Protein AF-A0A8S3B1X3-F1 (afdb_monomer)

Mean predicted aligned error: 10.6 Å

Solvent-accessible surface area (backbone atoms only — not comparable to full-atom values): 8112 Å² total; per-residue (Å²): 131,86,81,80,70,55,68,69,58,47,53,56,46,62,75,49,68,84,48,67,100,60,66,86,46,72,69,47,42,53,54,53,49,50,50,38,74,72,63,48,93,69,82,83,90,76,81,88,86,62,78,49,73,48,76,47,72,48,67,38,70,70,53,64,72,76,45,54,70,70,57,50,52,53,47,53,50,41,52,53,52,28,68,71,33,50,83,67,74,40,76,64,27,53,53,40,54,71,68,49,52,68,68,54,62,76,40,42,51,72,53,76,48,79,44,66,75,63,79,84,50,92,95,46,59,103,86,105

Secondary structure (DSSP, 8-state):
---PPPHHHHHHHHHHTTS-SS--SHHHHHHHHHHHHHH-S---S-----EEEEEEEEE-HHHHHHS-HHHHHHHHHHHHHHHHHHTTT-HHHHHHHHHS-HHHHHHEEEEEEEEESS---TT--TT-

Structure (mmCIF, N/CA/C/O backbone):
data_AF-A0A8S3B1X3-F1
#
_entry.id   AF-A0A8S3B1X3-F1
#
loop_
_atom_site.group_PDB
_atom_site.id
_atom_site.type_symbol
_atom_site.label_atom_id
_atom_site.label_alt_id
_atom_site.label_comp_id
_atom_site.label_asym_id
_atom_site.label_entity_id
_atom_site.label_seq_id
_atom_site.pdbx_PDB_ins_code
_atom_site.Cartn_x
_atom_site.Cartn_y
_atom_site.Cartn_z
_atom_site.occupancy
_atom_site.B_iso_or_equiv
_atom_site.auth_seq_id
_atom_site.auth_comp_id
_atom_site.auth_asym_id
_atom_site.auth_atom_id
_atom_site.pdbx_PDB_model_num
ATOM 1 N N . MET A 1 1 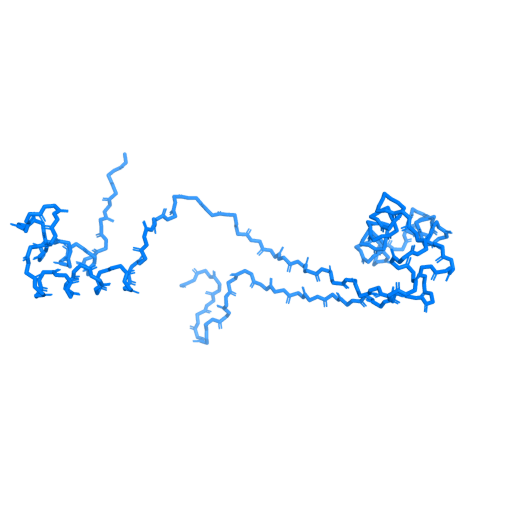? -14.220 22.704 21.321 1.00 49.78 1 MET A N 1
ATOM 2 C CA . MET A 1 1 ? -15.260 22.040 20.515 1.00 49.78 1 MET A CA 1
ATOM 3 C C . MET A 1 1 ? -15.537 20.754 21.258 1.00 49.78 1 MET A C 1
ATOM 5 O O . MET A 1 1 ? -14.624 19.942 21.354 1.00 49.78 1 MET A O 1
ATOM 9 N N . ASP A 1 2 ? -16.686 20.652 21.916 1.00 69.69 2 ASP A N 1
ATOM 10 C CA . ASP A 1 2 ? -16.996 19.473 22.724 1.00 69.69 2 ASP A CA 1
ATOM 11 C C . ASP A 1 2 ? -17.306 18.313 21.780 1.00 69.69 2 ASP A C 1
ATOM 13 O O . ASP A 1 2 ? -18.167 18.423 20.906 1.00 69.69 2 ASP A O 1
ATOM 17 N N . VAL A 1 3 ? -16.539 17.232 21.902 1.00 71.56 3 VAL A N 1
ATOM 18 C CA . VAL A 1 3 ? -16.745 16.023 21.104 1.00 71.56 3 VAL A CA 1
ATOM 19 C C . VAL A 1 3 ? -17.908 15.267 21.730 1.00 71.56 3 VAL A C 1
ATOM 21 O O . VAL A 1 3 ? -17.800 14.759 22.844 1.00 71.56 3 VAL A O 1
ATOM 24 N N . ILE A 1 4 ? -19.031 15.218 21.019 1.00 84.69 4 ILE A N 1
ATOM 25 C CA . ILE A 1 4 ? -20.186 14.413 21.415 1.00 84.69 4 ILE A CA 1
ATOM 26 C C . ILE A 1 4 ? -19.850 12.958 21.089 1.00 84.69 4 ILE A C 1
ATOM 28 O O . ILE A 1 4 ? -19.604 12.624 19.930 1.00 84.69 4 ILE A O 1
ATOM 32 N N . LEU A 1 5 ? -19.799 12.110 22.116 1.00 85.31 5 LEU A N 1
ATOM 33 C CA . LEU A 1 5 ? -19.553 10.681 21.947 1.00 85.31 5 LEU A CA 1
ATOM 34 C C . LEU A 1 5 ? -20.768 10.005 21.303 1.00 85.31 5 LEU A C 1
ATOM 36 O O . LEU A 1 5 ? -21.911 10.346 21.615 1.00 85.31 5 LEU A O 1
ATOM 40 N N . ASP A 1 6 ? -20.509 9.024 20.439 1.00 88.50 6 ASP A N 1
ATOM 41 C CA . ASP A 1 6 ? -21.555 8.139 19.928 1.00 88.50 6 ASP A CA 1
ATOM 42 C C . ASP A 1 6 ? -22.287 7.457 21.106 1.00 88.50 6 ASP A C 1
ATOM 44 O O . ASP A 1 6 ? -21.615 7.006 22.039 1.00 88.50 6 ASP A O 1
ATOM 48 N N . PRO A 1 7 ? -23.634 7.377 21.108 1.00 88.44 7 PRO A N 1
ATOM 49 C CA . PRO A 1 7 ? -24.387 6.820 22.231 1.00 88.44 7 PRO A CA 1
ATOM 50 C C . PRO A 1 7 ? -23.971 5.393 22.597 1.00 88.44 7 PRO A C 1
ATOM 52 O O . PRO A 1 7 ? -23.818 5.093 23.779 1.00 88.44 7 PRO A O 1
ATOM 55 N N . MET A 1 8 ? -23.716 4.540 21.602 1.00 86.00 8 MET A N 1
ATOM 56 C CA . MET A 1 8 ? -23.321 3.149 21.823 1.00 86.00 8 MET A CA 1
ATOM 57 C C . MET A 1 8 ? -21.893 3.062 22.367 1.00 86.00 8 MET A C 1
ATOM 59 O O . MET A 1 8 ? -21.627 2.287 23.288 1.00 86.00 8 MET A O 1
ATOM 63 N N . PHE A 1 9 ? -20.975 3.885 21.849 1.00 88.56 9 PHE A N 1
ATOM 64 C CA . PHE A 1 9 ? -19.627 4.003 22.411 1.00 88.56 9 PHE A CA 1
ATOM 65 C C . PHE A 1 9 ? -19.659 4.509 23.857 1.00 88.56 9 PHE A C 1
ATOM 67 O O . PHE A 1 9 ? -18.970 3.967 24.718 1.00 88.56 9 PHE A O 1
ATOM 74 N N . ASN A 1 10 ? -20.484 5.517 24.143 1.00 88.19 10 ASN A N 1
ATOM 75 C CA . ASN A 1 10 ? -20.621 6.088 25.475 1.00 88.19 10 ASN A CA 1
ATOM 76 C C . ASN A 1 10 ? -21.195 5.067 26.469 1.00 88.19 10 ASN A C 1
ATOM 78 O O . ASN A 1 10 ? -20.633 4.891 27.544 1.00 88.19 10 ASN A O 1
ATOM 82 N N . GLU A 1 11 ? -22.256 4.342 26.109 1.00 86.19 11 GLU A N 1
ATOM 83 C CA . GLU A 1 11 ? -22.815 3.267 26.941 1.00 86.19 11 GLU A CA 1
ATOM 84 C C . GLU A 1 11 ? -21.793 2.151 27.201 1.00 86.19 11 GLU A C 1
ATOM 86 O O . GLU A 1 11 ? -21.614 1.728 28.346 1.00 86.19 11 GLU A O 1
ATOM 91 N N . SER A 1 12 ? -21.062 1.732 26.163 1.00 84.31 12 SER A N 1
ATOM 92 C CA . SER A 1 12 ? -20.015 0.707 26.273 1.00 84.31 12 SER A CA 1
ATOM 93 C C . SER A 1 12 ? -18.867 1.164 27.174 1.00 84.31 12 SER A C 1
ATOM 95 O O . SER A 1 12 ? -18.379 0.395 28.000 1.00 84.31 12 SER A O 1
ATOM 97 N N . MET A 1 13 ? -18.461 2.431 27.064 1.00 83.25 13 MET A N 1
ATOM 98 C CA . MET A 1 13 ? -17.440 3.025 27.923 1.00 83.25 13 MET A CA 1
ATOM 99 C C . MET A 1 13 ? -17.926 3.116 29.372 1.00 83.25 13 MET A C 1
ATOM 101 O O . MET A 1 13 ? -17.195 2.744 30.284 1.00 83.25 13 MET A O 1
ATOM 105 N N . MET A 1 14 ? -19.168 3.547 29.610 1.00 83.44 14 MET A N 1
ATOM 106 C CA . MET A 1 14 ? -19.742 3.642 30.958 1.00 83.44 14 MET A CA 1
ATOM 107 C C . MET A 1 14 ? -19.863 2.275 31.647 1.00 83.44 14 MET A C 1
ATOM 109 O O . MET A 1 14 ? -19.764 2.201 32.872 1.00 83.44 14 MET A O 1
ATOM 113 N N . ALA A 1 15 ? -20.008 1.188 30.882 1.00 78.19 15 ALA A N 1
ATOM 114 C CA . ALA A 1 15 ? -19.982 -0.173 31.414 1.00 78.19 15 ALA A CA 1
ATOM 115 C C . ALA A 1 15 ? -18.599 -0.590 31.953 1.00 78.19 15 ALA A C 1
ATOM 117 O O . ALA A 1 15 ? -18.531 -1.439 32.839 1.00 78.19 15 ALA A O 1
ATOM 118 N N . ILE A 1 16 ? -17.510 0.015 31.463 1.00 78.62 16 ILE A N 1
ATOM 119 C CA . ILE A 1 16 ? -16.135 -0.309 31.877 1.00 78.62 16 ILE A CA 1
ATOM 120 C C . ILE A 1 16 ? -15.438 0.810 32.665 1.00 78.62 16 ILE A C 1
ATOM 122 O O . ILE A 1 16 ? -14.404 0.566 33.274 1.00 78.62 16 ILE A O 1
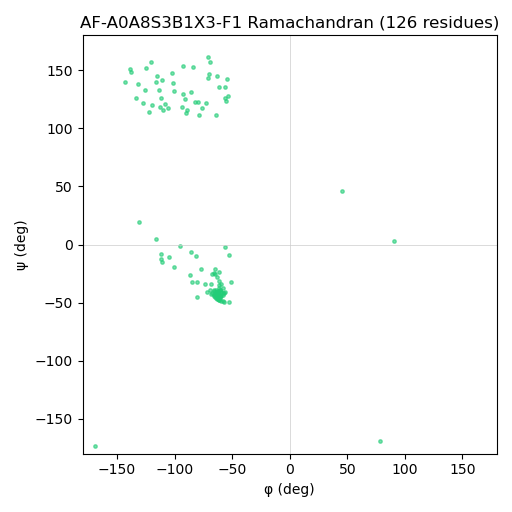ATOM 126 N N . ILE A 1 17 ? -15.981 2.032 32.701 1.00 73.12 17 ILE A N 1
ATOM 127 C CA . ILE A 1 17 ? -15.332 3.195 33.339 1.00 73.12 17 ILE A CA 1
ATOM 128 C C . ILE A 1 17 ? -15.200 3.052 34.860 1.00 73.12 17 ILE A C 1
ATOM 130 O O . ILE A 1 17 ? -14.324 3.660 35.471 1.00 73.12 17 ILE A O 1
ATOM 134 N N . ASN A 1 18 ? -16.074 2.240 35.462 1.00 68.19 18 ASN A N 1
ATOM 135 C CA . ASN A 1 18 ? -16.058 1.928 36.890 1.00 68.19 18 ASN A CA 1
ATOM 136 C C . ASN A 1 18 ? -15.110 0.767 37.230 1.00 68.19 18 ASN A C 1
ATOM 138 O O . ASN A 1 18 ? -14.908 0.468 38.408 1.00 68.19 18 ASN A O 1
ATOM 142 N N . GLU A 1 19 ? -14.538 0.113 36.219 1.00 67.75 19 GLU A N 1
ATOM 143 C CA . GLU A 1 19 ? -13.567 -0.955 36.406 1.00 67.75 19 GLU A CA 1
ATOM 144 C C . GLU A 1 19 ? -12.156 -0.375 36.604 1.00 67.75 19 GLU A C 1
ATOM 146 O O . GLU A 1 19 ? -11.842 0.720 36.125 1.00 67.75 19 GLU A O 1
ATOM 151 N N . PRO A 1 20 ? -11.259 -1.082 37.315 1.00 64.31 20 PRO A N 1
ATOM 152 C CA . PRO A 1 20 ? -9.863 -0.674 37.394 1.00 64.31 20 PRO A CA 1
ATOM 153 C C . PRO A 1 20 ? -9.281 -0.523 35.980 1.00 64.31 20 PRO A C 1
ATOM 155 O O . PRO A 1 20 ? -9.541 -1.364 35.125 1.00 64.31 20 PRO A O 1
ATOM 158 N N . HIS A 1 21 ? -8.413 0.473 35.752 1.00 67.94 21 HIS A N 1
ATOM 159 C CA . HIS A 1 21 ? -7.737 0.719 34.458 1.00 67.94 21 HIS A CA 1
ATOM 160 C C . HIS A 1 21 ? -6.991 -0.494 33.865 1.00 67.94 21 HIS A C 1
ATOM 162 O O . HIS A 1 21 ? -6.513 -0.448 32.735 1.00 67.94 21 HIS A O 1
ATOM 168 N N . THR A 1 22 ? -6.853 -1.573 34.633 1.00 77.31 22 THR A N 1
ATOM 169 C CA . THR A 1 22 ? -6.313 -2.854 34.198 1.00 77.31 22 THR A CA 1
ATOM 170 C C . THR A 1 22 ? -7.314 -3.943 34.577 1.00 77.31 22 THR A C 1
ATOM 172 O O . THR A 1 22 ? -7.590 -4.080 35.775 1.00 77.31 22 THR A O 1
ATOM 175 N N . PRO A 1 23 ? -7.830 -4.727 33.612 1.00 80.69 23 PRO A N 1
ATOM 176 C CA . PRO A 1 23 ? -8.686 -5.870 33.900 1.00 80.69 23 PRO A CA 1
ATOM 177 C C . PRO A 1 23 ? -8.014 -6.816 34.901 1.00 80.69 23 PRO A C 1
ATOM 179 O O . PRO A 1 23 ? -6.862 -7.210 34.728 1.00 80.69 23 PRO A O 1
ATOM 182 N N . ARG A 1 24 ? -8.721 -7.160 35.977 1.00 84.62 24 ARG A N 1
ATOM 183 C CA .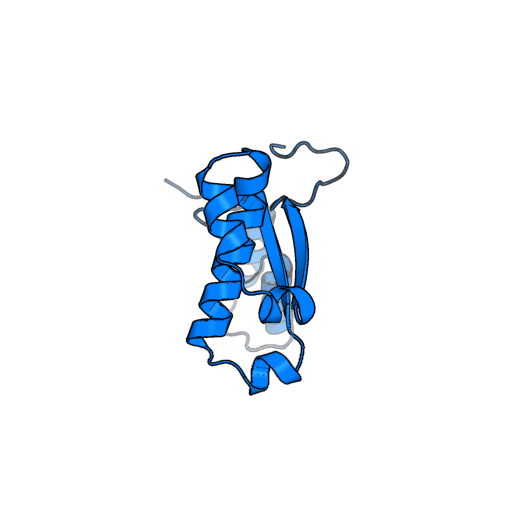 ARG A 1 24 ? -8.264 -8.076 37.037 1.00 84.62 24 ARG A CA 1
ATOM 184 C C . ARG A 1 24 ? -9.028 -9.394 37.043 1.00 84.62 24 ARG A C 1
ATOM 186 O O . ARG A 1 24 ? -8.594 -10.343 37.690 1.00 84.62 24 ARG A O 1
ATOM 193 N N . THR A 1 25 ? -10.163 -9.445 36.352 1.00 87.50 25 THR A N 1
ATOM 194 C CA . THR A 1 25 ? -10.985 -10.643 36.185 1.00 87.50 25 THR A CA 1
ATOM 195 C C . THR A 1 25 ? -11.119 -10.998 34.710 1.00 87.50 25 THR A C 1
ATOM 197 O O . THR A 1 25 ? -10.985 -10.148 33.830 1.00 87.50 25 THR A O 1
ATOM 200 N N . GLU A 1 26 ? -11.420 -12.265 34.435 1.00 89.19 26 GLU A N 1
ATOM 201 C CA . GLU A 1 26 ? -11.687 -12.743 33.076 1.00 89.19 26 GLU A CA 1
ATOM 202 C C . GLU A 1 26 ? -12.873 -12.004 32.441 1.00 89.19 26 GLU A C 1
ATOM 204 O O . GLU A 1 26 ? -12.789 -11.569 31.297 1.00 89.19 26 GLU A O 1
ATOM 209 N N . ALA A 1 27 ? -13.938 -11.758 33.210 1.00 86.88 27 ALA A N 1
ATOM 210 C CA . ALA A 1 27 ? -15.090 -10.985 32.751 1.00 86.88 27 ALA A CA 1
ATOM 211 C C . ALA A 1 27 ? -14.707 -9.551 32.335 1.00 86.88 27 ALA A C 1
ATOM 213 O O . ALA A 1 27 ? -15.121 -9.091 31.273 1.00 86.88 27 ALA A O 1
ATOM 214 N N . GLN A 1 28 ? -13.870 -8.864 33.123 1.00 84.56 28 GLN A N 1
ATOM 215 C CA . GLN A 1 28 ? -13.367 -7.529 32.773 1.00 84.56 28 GLN A CA 1
ATOM 216 C C . GLN A 1 28 ? -12.500 -7.563 31.510 1.00 84.56 28 GLN A C 1
ATOM 218 O O . GLN A 1 28 ? -12.598 -6.669 30.673 1.00 84.56 28 GLN A O 1
ATOM 223 N N . GLN A 1 29 ? -11.669 -8.598 31.346 1.00 87.69 29 GLN A N 1
ATOM 224 C CA . GLN A 1 29 ? -10.832 -8.750 30.157 1.00 87.69 29 GLN A CA 1
ATOM 225 C C . GLN A 1 29 ? -11.684 -8.971 28.902 1.00 87.69 29 GLN A C 1
ATOM 227 O O . GLN A 1 29 ? -11.390 -8.395 27.857 1.00 87.69 29 GLN A O 1
ATOM 232 N N . ILE A 1 30 ? -12.754 -9.765 29.006 1.00 88.44 30 ILE A N 1
ATOM 233 C CA . ILE A 1 30 ? -13.699 -10.001 27.909 1.00 88.44 30 ILE A CA 1
ATOM 234 C C . ILE A 1 30 ? -14.388 -8.695 27.500 1.00 88.44 30 ILE A C 1
ATOM 236 O O . ILE A 1 30 ? -14.433 -8.387 26.312 1.00 88.44 30 ILE A O 1
ATOM 240 N N . LEU A 1 31 ? -14.879 -7.905 28.462 1.00 84.81 31 LEU A N 1
ATOM 241 C CA . LEU A 1 31 ? -15.517 -6.614 28.177 1.00 84.81 31 LEU A CA 1
ATOM 242 C C . LEU A 1 31 ? -14.545 -5.621 27.529 1.00 84.81 31 LEU A C 1
ATOM 244 O O . LEU A 1 31 ? -14.899 -4.952 26.560 1.00 84.81 31 LEU A O 1
ATOM 248 N N . TYR A 1 32 ? -13.306 -5.561 28.022 1.00 86.31 32 TYR A N 1
ATOM 249 C CA . TYR A 1 32 ? -12.267 -4.708 27.448 1.00 86.31 32 TYR A CA 1
ATOM 250 C C . TYR A 1 32 ? -11.936 -5.102 26.001 1.00 86.31 32 TYR A C 1
ATOM 252 O O . TYR A 1 32 ? -11.901 -4.245 25.118 1.00 86.31 32 TYR A O 1
ATOM 260 N N . ASN A 1 33 ? -11.757 -6.400 25.740 1.00 88.38 33 ASN A N 1
ATOM 261 C CA . ASN A 1 33 ? -11.504 -6.909 24.392 1.00 88.38 33 ASN A CA 1
ATOM 262 C C . ASN A 1 33 ? -12.681 -6.623 23.455 1.00 88.38 33 ASN A C 1
ATOM 264 O O . ASN A 1 33 ? -12.466 -6.177 22.336 1.00 88.38 33 ASN A O 1
ATOM 268 N N . MET A 1 34 ? -13.920 -6.791 23.926 1.00 86.75 34 MET A N 1
ATOM 269 C CA . MET A 1 34 ? -15.117 -6.508 23.132 1.00 86.75 34 MET A CA 1
ATOM 270 C C . MET A 1 34 ? -15.185 -5.042 22.688 1.00 86.75 34 MET A C 1
ATOM 272 O O . MET A 1 34 ? -15.556 -4.765 21.548 1.00 86.75 34 MET A O 1
ATOM 276 N N . LEU A 1 35 ? -14.797 -4.099 23.553 1.00 86.75 35 LEU A N 1
ATOM 277 C CA . LEU A 1 35 ? -14.759 -2.681 23.198 1.00 86.75 35 LEU A CA 1
ATOM 278 C C . LEU A 1 35 ? -13.698 -2.396 22.125 1.00 86.75 35 LEU A C 1
ATOM 280 O O . LEU A 1 35 ? -13.984 -1.688 21.160 1.00 86.75 35 LEU A O 1
ATOM 284 N N . LEU A 1 36 ? -12.506 -2.985 22.258 1.00 88.19 36 LEU A N 1
ATOM 285 C CA . LEU A 1 36 ? -11.439 -2.851 21.263 1.00 88.19 36 LEU A CA 1
ATOM 286 C C . LEU A 1 36 ? -11.793 -3.508 19.927 1.00 88.19 36 LEU A C 1
ATOM 288 O O . LEU A 1 36 ? -11.503 -2.940 18.879 1.00 88.19 36 LEU A O 1
ATOM 292 N N . ASP A 1 37 ? -12.442 -4.667 19.951 1.00 89.50 37 ASP A N 1
ATOM 293 C CA . ASP A 1 37 ? -12.872 -5.361 18.737 1.00 89.50 37 ASP A CA 1
ATOM 294 C C . ASP A 1 37 ? -13.987 -4.589 18.017 1.00 89.50 37 ASP A C 1
ATOM 296 O O . ASP A 1 37 ? -14.045 -4.579 16.789 1.00 89.50 37 ASP A O 1
ATOM 300 N N . THR A 1 38 ? -14.854 -3.908 18.773 1.00 88.88 38 THR A N 1
ATOM 301 C CA . THR A 1 38 ? -15.992 -3.162 18.216 1.00 88.88 38 THR A CA 1
ATOM 302 C C . THR A 1 38 ? -15.584 -1.795 17.669 1.00 88.88 38 THR A C 1
ATOM 304 O O . THR A 1 38 ? -16.010 -1.415 16.580 1.00 88.88 38 THR A O 1
ATOM 307 N N . PHE A 1 39 ? -14.775 -1.036 18.413 1.00 89.06 39 PHE A N 1
ATOM 308 C CA . PHE A 1 39 ? -14.468 0.365 18.093 1.00 89.06 39 PHE A CA 1
ATOM 309 C C . PHE A 1 39 ? -13.016 0.599 17.665 1.00 89.06 39 PHE A C 1
ATOM 311 O O . PHE A 1 39 ? -12.669 1.690 17.214 1.00 89.06 39 PHE A O 1
ATOM 318 N N . GLY A 1 40 ? -12.163 -0.416 17.778 1.00 89.56 40 GLY A N 1
ATOM 319 C CA . GLY A 1 40 ? -10.738 -0.303 17.521 1.00 89.56 40 GLY A CA 1
ATOM 320 C C . GLY A 1 40 ? -9.971 0.337 18.676 1.00 89.56 40 GLY A C 1
ATOM 321 O O . GLY A 1 40 ? -10.452 0.524 19.791 1.00 89.56 40 GLY A O 1
ATOM 322 N N . THR A 1 41 ? -8.716 0.665 18.389 1.00 89.19 41 THR A N 1
ATOM 323 C CA . THR A 1 41 ? -7.751 1.203 19.362 1.00 89.19 41 THR A CA 1
ATOM 324 C C . THR A 1 41 ? -7.505 2.702 19.203 1.00 89.19 41 THR A C 1
ATOM 326 O O . THR A 1 41 ? -6.862 3.314 20.051 1.00 89.19 41 THR A O 1
ATOM 329 N N . HIS A 1 42 ? -7.983 3.297 18.109 1.00 89.12 42 HIS A N 1
ATOM 330 C CA . HIS A 1 42 ? -7.721 4.683 17.735 1.00 89.12 42 HIS A CA 1
ATOM 331 C C . HIS A 1 42 ? -8.999 5.326 17.201 1.00 89.12 42 HIS A C 1
ATOM 333 O O . HIS A 1 42 ? -9.824 4.658 16.584 1.00 89.12 42 HIS A O 1
ATOM 339 N N . TYR A 1 43 ? -9.115 6.641 17.371 1.00 86.62 43 TYR A N 1
ATOM 340 C CA . TYR A 1 43 ? -10.132 7.447 16.706 1.00 86.62 43 TYR A CA 1
ATOM 341 C C . TYR A 1 43 ? -9.462 8.357 15.673 1.00 86.62 43 TYR A C 1
ATOM 343 O O . TYR A 1 43 ? -8.364 8.877 15.887 1.00 86.62 43 TYR A O 1
ATOM 351 N N . VAL A 1 44 ? -10.113 8.533 14.527 1.00 85.00 44 VAL A N 1
ATOM 352 C CA . VAL A 1 44 ? -9.591 9.347 13.428 1.00 85.00 44 VAL A CA 1
ATOM 353 C C . VAL A 1 44 ? -10.048 10.789 13.628 1.00 85.00 44 VAL A C 1
ATOM 355 O O . VAL A 1 44 ? -11.241 11.070 13.591 1.00 85.00 44 VAL A O 1
ATOM 358 N N . THR A 1 45 ? -9.110 11.715 13.838 1.00 87.31 45 THR A N 1
ATOM 359 C CA . THR A 1 45 ? -9.430 13.152 13.967 1.00 87.31 45 THR A CA 1
ATOM 360 C C . THR A 1 45 ? -9.533 13.854 12.621 1.00 87.31 45 THR A C 1
ATOM 362 O O . THR A 1 45 ? -10.298 14.800 12.471 1.00 87.31 45 THR A O 1
ATOM 365 N N . HIS A 1 46 ? -8.749 13.398 11.646 1.00 82.69 46 HIS A N 1
ATOM 366 C CA . HIS A 1 46 ? -8.680 13.959 10.306 1.00 82.69 46 HIS A CA 1
ATOM 367 C C . HIS A 1 46 ? -8.491 12.825 9.306 1.00 82.69 46 HIS A C 1
ATOM 369 O O . HIS A 1 46 ? -7.708 11.905 9.544 1.00 82.69 46 HIS A O 1
ATOM 375 N N . VAL A 1 47 ? -9.178 12.915 8.170 1.00 81.12 47 VAL A N 1
ATOM 376 C CA . VAL A 1 47 ? -9.038 11.977 7.056 1.00 81.12 47 VAL A CA 1
ATOM 377 C C . VAL A 1 47 ? -8.867 12.758 5.760 1.00 81.12 47 VAL A C 1
ATOM 379 O O . VAL A 1 47 ? -9.536 13.766 5.535 1.00 81.12 47 VAL A O 1
ATOM 382 N N . ILE A 1 48 ? -7.955 12.296 4.906 1.00 79.00 48 ILE A N 1
ATOM 383 C CA . ILE A 1 48 ? -7.855 12.772 3.528 1.00 79.00 48 ILE A CA 1
ATOM 384 C C . ILE A 1 48 ? -8.744 11.862 2.689 1.00 79.00 48 ILE A C 1
ATOM 386 O O . ILE A 1 48 ? -8.459 10.674 2.542 1.00 79.00 48 ILE A O 1
ATOM 390 N N . VAL A 1 49 ? -9.826 12.421 2.156 1.00 76.25 49 VAL A N 1
ATOM 391 C CA . VAL A 1 49 ? -10.730 11.704 1.256 1.00 76.25 49 VAL A CA 1
ATOM 392 C C . VAL A 1 49 ? -10.255 11.918 -0.175 1.00 76.25 49 VAL A C 1
ATOM 394 O O . VAL A 1 49 ? -10.080 13.052 -0.617 1.00 76.25 49 VAL A O 1
ATOM 397 N N . GLY A 1 50 ? -10.032 10.826 -0.900 1.00 76.12 50 GLY A N 1
ATOM 398 C CA . GLY A 1 50 ? -9.573 10.870 -2.282 1.00 76.12 50 GLY A CA 1
ATOM 399 C C . GLY A 1 50 ? -9.652 9.510 -2.962 1.00 76.12 50 GLY A C 1
ATOM 400 O O . GLY A 1 50 ? -10.167 8.541 -2.405 1.00 76.12 50 GLY A O 1
ATOM 401 N N . ALA A 1 51 ? -9.123 9.442 -4.178 1.00 74.19 51 ALA A N 1
ATOM 402 C CA . ALA A 1 51 ? -8.923 8.191 -4.894 1.00 74.19 51 ALA A CA 1
ATOM 403 C C . ALA A 1 51 ? -7.451 7.783 -4.801 1.00 74.19 51 ALA A C 1
ATOM 405 O O . ALA A 1 51 ? -6.563 8.628 -4.933 1.00 74.19 51 ALA A O 1
ATOM 406 N N . ILE A 1 52 ? -7.193 6.490 -4.605 1.00 81.69 52 ILE A N 1
ATOM 407 C CA . ILE A 1 52 ? -5.844 5.933 -4.682 1.00 81.69 52 ILE A CA 1
ATOM 408 C C . ILE A 1 52 ? -5.774 4.997 -5.888 1.00 81.69 52 ILE A C 1
ATOM 410 O O . ILE A 1 52 ? -6.640 4.147 -6.102 1.00 81.69 52 ILE A O 1
ATOM 414 N N . ALA A 1 53 ? -4.710 5.157 -6.671 1.00 82.81 53 ALA A N 1
ATOM 415 C CA . ALA A 1 53 ? -4.293 4.186 -7.668 1.00 82.81 53 ALA A CA 1
ATOM 416 C C . ALA A 1 53 ? -3.019 3.502 -7.167 1.00 82.81 53 ALA A C 1
ATOM 418 O O . ALA A 1 53 ? -2.009 4.164 -6.921 1.00 82.81 53 ALA A O 1
ATOM 419 N N . HIS A 1 54 ? -3.065 2.184 -7.015 1.00 86.69 54 HIS A N 1
ATOM 420 C CA . HIS A 1 54 ? -1.885 1.381 -6.737 1.00 86.69 54 HIS A CA 1
ATOM 421 C C . HIS A 1 54 ? -1.298 0.883 -8.050 1.00 86.69 54 HIS A C 1
ATOM 423 O O . HIS A 1 54 ? -2.002 0.307 -8.876 1.00 86.69 54 HIS A O 1
ATOM 429 N N . ILE A 1 55 ? 0.003 1.090 -8.237 1.00 89.12 55 ILE A N 1
ATOM 430 C CA . ILE A 1 55 ? 0.736 0.541 -9.375 1.00 89.12 55 ILE A CA 1
ATOM 431 C C . ILE A 1 55 ? 1.668 -0.527 -8.833 1.00 89.12 55 ILE A C 1
ATOM 433 O O . ILE A 1 55 ? 2.597 -0.238 -8.080 1.00 89.12 55 ILE A O 1
ATOM 437 N N . PHE A 1 56 ? 1.425 -1.762 -9.241 1.00 91.69 56 PHE A N 1
ATOM 438 C CA . PHE A 1 56 ? 2.271 -2.888 -8.895 1.00 91.69 56 PHE A CA 1
ATOM 439 C C . PHE A 1 56 ? 3.178 -3.184 -10.076 1.00 91.69 56 PHE A C 1
ATOM 441 O O . PHE A 1 56 ? 2.713 -3.255 -11.210 1.00 91.69 56 PHE A O 1
ATOM 448 N N . THR A 1 57 ? 4.473 -3.349 -9.816 1.00 93.31 57 THR A N 1
ATOM 449 C CA . THR A 1 57 ? 5.445 -3.765 -10.830 1.00 93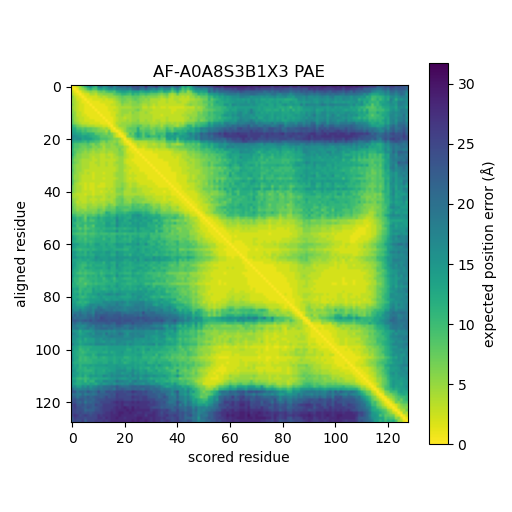.31 57 THR A CA 1
ATOM 450 C C . THR A 1 57 ? 6.129 -5.033 -10.363 1.00 93.31 57 THR A C 1
ATOM 452 O O . THR A 1 57 ? 6.853 -5.037 -9.370 1.00 93.31 57 THR A O 1
ATOM 455 N N . LEU A 1 58 ? 5.875 -6.113 -11.087 1.00 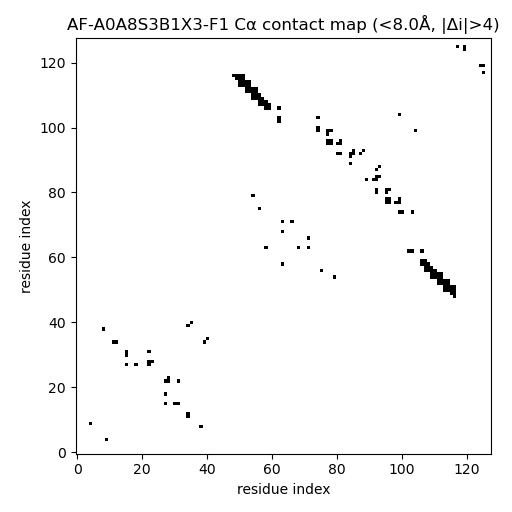94.62 58 LEU A N 1
ATOM 456 C CA . LEU A 1 58 ? 6.533 -7.394 -10.925 1.00 94.62 58 LEU A CA 1
ATOM 457 C C . LEU A 1 58 ? 7.812 -7.371 -11.752 1.00 94.62 58 LEU A C 1
ATOM 459 O O . LEU A 1 58 ? 7.785 -6.990 -12.921 1.00 94.62 58 LEU A O 1
ATOM 463 N N . LEU A 1 59 ? 8.922 -7.775 -11.148 1.00 95.06 59 LEU A N 1
ATOM 464 C CA . LEU A 1 59 ? 10.224 -7.847 -11.800 1.00 95.06 59 LEU A CA 1
ATOM 465 C C . LEU A 1 59 ? 10.674 -9.298 -11.850 1.00 95.06 59 LEU A C 1
ATOM 467 O O . LEU A 1 59 ? 10.517 -10.034 -10.876 1.00 95.06 59 LEU A O 1
ATOM 471 N N . SER A 1 60 ? 11.265 -9.704 -12.969 1.00 95.19 60 SER A N 1
ATOM 472 C CA . SER A 1 60 ? 11.926 -11.001 -13.041 1.00 95.19 60 SER A CA 1
ATOM 473 C C . SER A 1 60 ? 13.099 -11.057 -12.059 1.00 95.19 60 SER A C 1
ATOM 475 O O . SER A 1 60 ? 13.826 -10.077 -11.870 1.00 95.19 60 SER A O 1
ATOM 477 N N . ASP A 1 61 ? 13.322 -12.236 -11.484 1.00 93.75 61 ASP A N 1
ATOM 478 C CA . ASP A 1 61 ? 14.439 -12.489 -10.571 1.00 93.75 61 ASP A CA 1
ATOM 479 C C . ASP A 1 61 ? 15.802 -12.198 -11.227 1.00 93.75 61 ASP A C 1
ATOM 481 O O . ASP A 1 61 ? 16.695 -11.626 -10.605 1.00 93.75 61 ASP A O 1
ATOM 485 N N . ALA A 1 62 ? 15.942 -12.510 -12.520 1.00 92.25 62 ALA A N 1
ATOM 486 C CA . ALA A 1 62 ? 17.155 -12.225 -13.282 1.00 92.25 62 ALA A CA 1
ATOM 487 C C . ALA A 1 62 ? 17.462 -10.720 -13.333 1.00 92.25 62 ALA A C 1
ATOM 489 O O . ALA A 1 62 ? 18.592 -10.320 -13.059 1.00 92.25 62 ALA A O 1
ATOM 490 N N . TYR A 1 63 ? 16.451 -9.894 -13.619 1.00 92.62 63 TYR A N 1
ATOM 491 C CA . TYR A 1 63 ? 16.603 -8.439 -13.655 1.00 92.62 63 TYR A CA 1
ATOM 492 C C . TYR A 1 63 ? 16.932 -7.871 -12.270 1.00 92.62 63 TYR A C 1
ATOM 494 O O . TYR A 1 63 ? 17.859 -7.076 -12.128 1.00 92.62 63 TYR A O 1
ATOM 502 N N . ALA A 1 64 ? 16.222 -8.327 -11.233 1.00 90.62 64 ALA A N 1
ATOM 503 C CA . ALA A 1 64 ? 16.442 -7.881 -9.857 1.00 90.62 64 ALA A CA 1
ATOM 504 C C . ALA A 1 64 ? 17.859 -8.198 -9.344 1.00 90.62 64 ALA A C 1
ATOM 506 O O . ALA A 1 64 ? 18.403 -7.448 -8.538 1.00 90.62 64 ALA A O 1
ATOM 507 N N . LYS A 1 65 ? 18.469 -9.290 -9.823 1.00 92.75 65 LYS A N 1
ATOM 508 C CA . LYS A 1 65 ? 19.851 -9.669 -9.496 1.00 92.75 65 LYS A CA 1
ATOM 509 C C . LYS A 1 65 ? 20.899 -8.911 -10.308 1.00 92.75 65 LYS A C 1
ATOM 511 O O . LYS A 1 65 ? 22.002 -8.703 -9.811 1.00 92.75 65 LYS A O 1
ATOM 516 N N . SER A 1 66 ? 20.592 -8.545 -11.553 1.00 92.94 66 SER A N 1
ATOM 517 C CA . SER A 1 66 ? 21.546 -7.875 -12.447 1.00 92.94 66 SER A CA 1
ATOM 518 C C . SER A 1 66 ? 21.578 -6.357 -12.294 1.00 92.94 66 SER A C 1
ATOM 520 O O . SER A 1 66 ? 22.587 -5.737 -12.619 1.00 92.94 66 SER A O 1
ATOM 522 N N . SER A 1 67 ? 20.481 -5.756 -11.837 1.00 93.19 67 SER A N 1
ATOM 523 C CA . SER A 1 67 ? 20.330 -4.306 -11.735 1.00 93.19 67 SER A CA 1
ATOM 524 C C . SER A 1 67 ? 20.505 -3.822 -10.302 1.00 93.19 67 SER A C 1
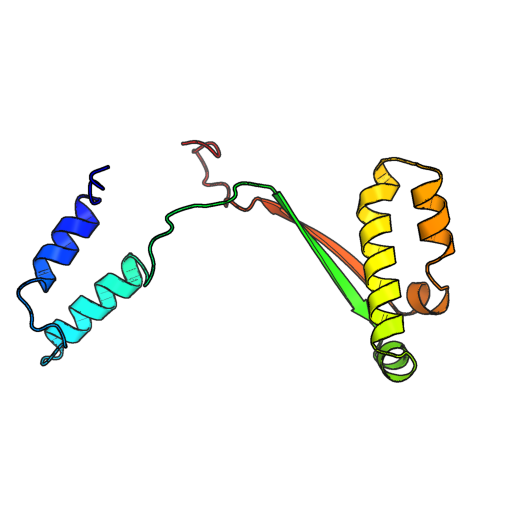ATOM 526 O O . SER A 1 67 ? 20.139 -4.490 -9.337 1.00 93.19 67 SER A O 1
ATOM 528 N N . SER A 1 68 ? 21.040 -2.611 -10.147 1.00 95.38 68 SER A N 1
ATOM 529 C CA . SER A 1 68 ? 21.119 -1.989 -8.823 1.00 95.38 68 SER A CA 1
ATOM 530 C C . SER A 1 68 ? 19.726 -1.601 -8.311 1.00 95.38 68 SER A C 1
ATOM 532 O O . SER A 1 68 ? 18.799 -1.351 -9.091 1.00 95.38 68 SER A O 1
ATOM 534 N N . PHE A 1 69 ? 19.574 -1.477 -6.990 1.00 93.69 69 PHE A N 1
ATOM 535 C CA . PHE A 1 69 ? 18.327 -0.989 -6.391 1.00 93.69 69 PHE A CA 1
ATOM 536 C C . PHE A 1 69 ? 17.949 0.407 -6.909 1.00 93.69 69 PHE A C 1
ATOM 538 O O . PHE A 1 69 ? 16.791 0.655 -7.236 1.00 93.69 69 PHE A O 1
ATOM 545 N N . GLN A 1 70 ? 18.928 1.308 -7.044 1.00 95.94 70 GLN A N 1
ATOM 546 C CA . GLN A 1 70 ? 18.700 2.671 -7.527 1.00 95.94 70 GLN A CA 1
ATOM 547 C C . GLN A 1 70 ? 18.230 2.695 -8.987 1.00 95.94 70 GLN A C 1
ATOM 549 O O . GLN A 1 70 ? 17.308 3.436 -9.330 1.00 95.94 70 GLN A O 1
ATOM 554 N N . GLU A 1 71 ? 18.834 1.871 -9.844 1.00 93.69 71 GLU A N 1
ATOM 555 C CA . GLU A 1 71 ? 18.405 1.720 -11.235 1.00 93.69 71 GLU A CA 1
ATOM 556 C C . GLU A 1 71 ? 16.986 1.155 -11.313 1.00 93.69 71 GLU A C 1
ATOM 558 O O . GLU A 1 71 ? 16.133 1.713 -12.003 1.00 93.69 71 GLU A O 1
ATOM 563 N N . THR A 1 72 ? 16.715 0.097 -10.550 1.00 94.25 72 THR A N 1
ATOM 564 C CA . THR A 1 72 ? 15.399 -0.543 -10.484 1.00 94.25 72 THR A CA 1
ATOM 565 C C . THR A 1 72 ? 14.328 0.450 -10.040 1.00 94.25 72 THR A C 1
ATOM 567 O O . THR A 1 72 ? 13.310 0.601 -10.712 1.00 94.25 72 THR A O 1
ATOM 570 N N . MET A 1 73 ? 14.583 1.194 -8.962 1.00 94.56 73 MET A N 1
ATOM 571 C CA . MET A 1 73 ? 13.660 2.203 -8.446 1.00 94.56 73 MET A CA 1
ATOM 572 C C . MET A 1 73 ? 13.411 3.325 -9.461 1.00 94.56 73 MET A C 1
ATOM 574 O O . MET A 1 73 ? 12.275 3.756 -9.647 1.00 94.56 73 MET A O 1
ATOM 578 N N . SER A 1 74 ? 14.456 3.766 -10.167 1.00 95.00 74 SER A N 1
ATOM 579 C CA . SER A 1 74 ? 14.344 4.771 -11.229 1.00 95.00 74 SER A CA 1
ATOM 580 C C . SER A 1 74 ? 13.443 4.294 -12.373 1.00 95.00 74 SER A C 1
ATOM 582 O O . SER A 1 74 ? 12.572 5.039 -12.819 1.00 95.00 74 SER A O 1
ATOM 584 N N . GLN A 1 75 ? 13.592 3.042 -12.820 1.00 94.88 75 GLN A N 1
ATOM 585 C CA . GLN A 1 75 ? 12.752 2.474 -13.880 1.00 94.88 75 GLN A CA 1
ATOM 586 C C . GLN A 1 75 ? 11.296 2.277 -13.433 1.00 94.88 75 GLN A C 1
ATOM 588 O O . GLN A 1 75 ? 10.382 2.656 -14.165 1.00 94.88 75 GLN A O 1
ATOM 593 N N . VAL A 1 76 ? 11.068 1.780 -12.211 1.00 94.25 76 VAL A N 1
ATOM 594 C CA . VAL A 1 76 ? 9.720 1.653 -11.626 1.00 94.25 76 VAL A CA 1
ATOM 595 C C . VAL A 1 76 ? 9.042 3.020 -11.513 1.00 94.25 76 VAL A C 1
ATOM 597 O O . VAL A 1 76 ? 7.888 3.171 -11.907 1.00 94.25 76 VAL A O 1
ATOM 600 N N . SER A 1 77 ? 9.765 4.039 -11.043 1.00 92.69 77 SER A N 1
ATOM 601 C CA . SER A 1 77 ? 9.251 5.408 -10.948 1.00 92.69 77 SER A CA 1
ATOM 602 C C . SER A 1 77 ? 8.871 5.968 -12.322 1.00 92.69 77 SER A C 1
ATOM 604 O O . SER A 1 77 ? 7.753 6.456 -12.493 1.00 92.69 77 SER A O 1
ATOM 606 N N . ARG A 1 78 ? 9.748 5.837 -13.328 1.00 92.31 78 ARG A N 1
ATOM 607 C CA . ARG A 1 78 ? 9.467 6.261 -14.713 1.00 92.31 78 ARG A CA 1
ATOM 608 C C . ARG A 1 78 ? 8.235 5.567 -15.281 1.00 92.31 78 ARG A C 1
ATOM 610 O O . ARG A 1 78 ? 7.395 6.233 -15.877 1.00 92.31 78 ARG A O 1
ATOM 617 N N . MET A 1 79 ? 8.099 4.262 -15.059 1.00 90.50 79 MET A N 1
ATOM 618 C CA . MET A 1 79 ? 6.921 3.504 -15.479 1.00 90.50 79 MET A CA 1
ATOM 619 C C . MET A 1 79 ? 5.645 4.024 -14.798 1.00 90.50 79 MET A C 1
ATOM 621 O O . MET A 1 79 ? 4.638 4.245 -15.466 1.00 90.50 79 MET A O 1
ATOM 625 N N . GLY A 1 80 ? 5.700 4.309 -13.494 1.00 88.56 80 GLY A N 1
ATOM 626 C CA . GLY A 1 80 ? 4.597 4.945 -12.772 1.00 88.56 80 GLY A CA 1
ATOM 627 C C . GLY A 1 80 ? 4.197 6.288 -13.388 1.00 88.56 80 GLY A C 1
ATOM 628 O O . GLY A 1 80 ? 3.028 6.502 -13.702 1.00 88.56 80 GLY A O 1
ATOM 629 N N . HIS A 1 81 ? 5.167 7.172 -13.643 1.00 87.88 81 HIS A N 1
ATOM 630 C CA . HIS A 1 81 ? 4.916 8.454 -14.308 1.0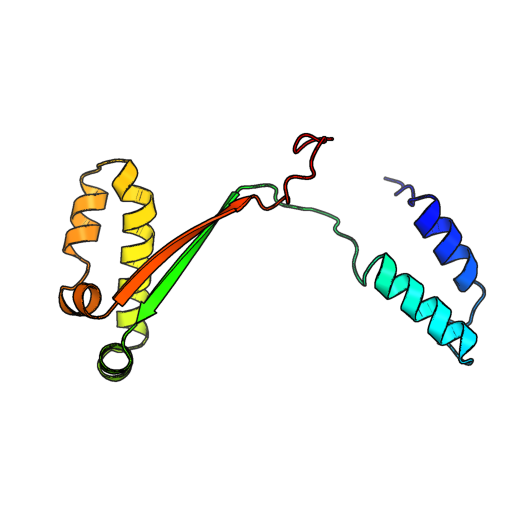0 87.88 81 HIS A CA 1
ATOM 631 C C . HIS A 1 81 ? 4.326 8.286 -15.712 1.00 87.88 81 HIS A C 1
ATOM 633 O O . HIS A 1 81 ? 3.424 9.036 -16.083 1.00 87.88 81 HIS A O 1
ATOM 639 N N . TYR A 1 82 ? 4.793 7.300 -16.480 1.00 88.19 82 TYR A N 1
ATOM 640 C CA . TYR A 1 82 ? 4.237 6.996 -17.794 1.00 88.19 82 TYR A CA 1
ATOM 641 C C . TYR A 1 82 ? 2.759 6.599 -17.708 1.00 88.19 82 TYR A C 1
ATOM 643 O O . TYR A 1 82 ? 1.951 7.147 -18.454 1.00 88.19 82 TYR A O 1
ATOM 651 N N . PHE A 1 83 ? 2.359 5.737 -16.767 1.00 86.62 83 PHE A N 1
ATOM 652 C CA . PHE A 1 83 ? 0.943 5.379 -16.601 1.00 86.62 83 PHE A CA 1
ATOM 653 C C . PHE A 1 83 ? 0.053 6.587 -16.298 1.00 86.62 83 PHE A C 1
ATOM 655 O O . PHE A 1 83 ? -1.027 6.704 -16.869 1.00 86.62 83 PHE A O 1
ATOM 662 N N . PHE A 1 84 ? 0.511 7.514 -15.454 1.00 81.94 84 PHE A N 1
ATOM 663 C CA . PHE A 1 84 ? -0.269 8.710 -15.134 1.00 81.94 84 PHE A CA 1
ATOM 664 C C . PHE A 1 84 ? -0.314 9.737 -16.268 1.00 81.94 84 PHE A C 1
ATOM 666 O O . PHE A 1 84 ? -1.316 10.432 -16.407 1.00 81.94 84 PHE A O 1
ATOM 673 N N . LEU A 1 85 ? 0.760 9.866 -17.052 1.00 82.75 85 LEU A N 1
ATOM 674 C CA . LEU A 1 85 ? 0.910 10.948 -18.032 1.00 82.75 85 LEU A CA 1
ATOM 675 C C . LEU A 1 85 ? 0.595 10.538 -19.471 1.00 82.75 85 LEU A C 1
ATOM 677 O O . LEU A 1 85 ? 0.317 11.408 -20.296 1.00 82.75 85 LEU A O 1
ATOM 681 N N . SER A 1 86 ? 0.618 9.241 -19.778 1.00 79.31 86 SER A N 1
ATOM 682 C CA . SER A 1 86 ? 0.280 8.707 -21.105 1.00 79.31 86 SER A CA 1
ATOM 683 C C . SER A 1 86 ? -1.146 9.064 -21.524 1.00 79.31 86 SER A C 1
ATOM 685 O O . SER A 1 86 ? -1.378 9.384 -22.688 1.00 79.31 86 SER A O 1
ATOM 687 N N . SER A 1 87 ? -2.084 9.129 -20.575 1.00 75.38 87 SER A N 1
ATOM 688 C CA . SER A 1 87 ? -3.467 9.562 -20.819 1.00 75.38 87 SER A CA 1
ATOM 689 C C . SER A 1 87 ? -3.577 11.000 -21.337 1.00 75.38 87 SER A C 1
ATOM 691 O O . SER A 1 87 ? -4.541 11.330 -22.022 1.00 75.38 87 SER A O 1
ATOM 693 N N . TYR A 1 88 ? -2.577 11.845 -21.071 1.00 74.81 88 TYR A N 1
ATOM 694 C CA . TYR A 1 88 ? -2.552 13.244 -21.495 1.00 74.81 88 TYR A CA 1
ATOM 695 C C . TYR A 1 88 ? -1.795 13.471 -22.815 1.00 74.81 88 TYR A C 1
ATOM 697 O O . TYR A 1 88 ? -1.740 14.607 -23.276 1.00 74.81 88 TYR A O 1
ATOM 705 N N . SER A 1 89 ? -1.217 12.422 -23.427 1.00 71.19 89 SER A N 1
ATOM 706 C CA . SER A 1 89 ? -0.526 12.466 -24.735 1.00 71.19 89 SER A CA 1
ATOM 707 C C . SER A 1 89 ? 0.431 13.659 -24.902 1.00 71.19 89 SER A C 1
ATOM 709 O O . SER A 1 89 ? 0.422 14.358 -25.912 1.00 71.19 89 SER A O 1
ATOM 711 N N . THR A 1 90 ? 1.251 13.922 -23.883 1.00 77.19 90 THR A N 1
ATOM 712 C CA . THR A 1 90 ? 2.199 15.049 -23.881 1.00 77.19 90 THR A CA 1
ATOM 713 C C . THR A 1 90 ? 3.573 14.628 -24.403 1.00 77.19 90 THR A C 1
ATOM 715 O O . THR A 1 90 ? 3.989 13.486 -24.195 1.00 77.19 90 THR A O 1
ATOM 718 N N . ASP A 1 91 ? 4.348 15.563 -24.967 1.00 82.19 91 ASP A N 1
ATOM 719 C CA . ASP A 1 91 ? 5.764 15.341 -25.330 1.00 82.19 91 ASP A CA 1
ATOM 720 C C . ASP A 1 91 ? 6.582 14.764 -24.165 1.00 82.19 91 ASP A C 1
ATOM 722 O O . ASP A 1 91 ? 7.516 13.981 -24.344 1.00 82.19 91 ASP A O 1
ATOM 726 N N . TYR A 1 92 ? 6.215 15.141 -22.943 1.00 81.56 92 TYR A N 1
ATOM 727 C CA . TYR A 1 92 ? 6.847 14.659 -21.728 1.00 81.56 92 TYR A CA 1
ATOM 728 C C . TYR A 1 92 ? 6.581 13.165 -21.482 1.00 81.56 92 TYR A C 1
ATOM 730 O O . TYR A 1 92 ? 7.512 12.430 -21.154 1.00 81.56 92 TYR A O 1
ATOM 738 N N . SER A 1 93 ? 5.352 12.688 -21.715 1.00 82.44 93 SER A N 1
ATOM 739 C CA . SER A 1 93 ? 5.020 11.259 -21.617 1.00 82.44 93 SER A CA 1
ATOM 740 C C . SER A 1 93 ? 5.821 10.409 -22.611 1.00 82.44 93 SER A C 1
ATOM 742 O O . SER A 1 93 ? 6.327 9.351 -22.238 1.00 82.44 93 SER A O 1
ATOM 744 N N . HIS A 1 94 ? 6.053 10.921 -23.825 1.00 83.19 94 HIS A N 1
ATOM 745 C CA . HIS A 1 94 ? 6.863 10.239 -24.834 1.00 83.19 94 HIS A CA 1
ATOM 746 C C . HIS A 1 94 ? 8.353 10.183 -24.455 1.00 83.19 94 HIS A C 1
ATOM 748 O O . HIS A 1 94 ? 9.010 9.157 -24.622 1.00 83.19 94 HIS A O 1
ATOM 754 N N . ARG A 1 95 ? 8.899 11.256 -23.868 1.00 86.19 95 ARG A N 1
ATOM 755 C CA . ARG A 1 95 ? 10.279 11.254 -23.347 1.00 86.19 95 ARG A CA 1
ATOM 756 C C . ARG A 1 95 ? 10.461 10.268 -22.196 1.00 86.19 95 ARG A C 1
ATOM 758 O O . ARG A 1 95 ? 11.481 9.583 -22.141 1.00 86.19 95 ARG A O 1
ATOM 765 N N . ILE A 1 96 ? 9.488 10.184 -21.286 1.00 85.44 96 ILE A N 1
ATOM 766 C CA . ILE A 1 96 ? 9.514 9.188 -20.208 1.00 85.44 96 ILE A CA 1
ATOM 767 C C . ILE A 1 96 ? 9.498 7.789 -20.809 1.00 85.44 96 ILE A C 1
ATOM 769 O O . ILE A 1 96 ? 10.342 6.977 -20.440 1.00 85.44 96 ILE A O 1
ATOM 773 N N . GLU A 1 97 ? 8.599 7.533 -21.758 1.00 85.81 97 GLU A N 1
ATOM 774 C CA . GLU A 1 97 ? 8.484 6.249 -22.438 1.00 85.81 97 GLU A CA 1
ATOM 775 C C . GLU A 1 97 ? 9.829 5.796 -23.029 1.00 85.81 97 GLU A C 1
ATOM 777 O O . GLU A 1 97 ? 10.275 4.681 -22.755 1.00 85.81 97 GLU A O 1
ATOM 782 N N . GLN A 1 98 ? 10.509 6.674 -23.772 1.00 88.75 98 GLN A N 1
ATOM 783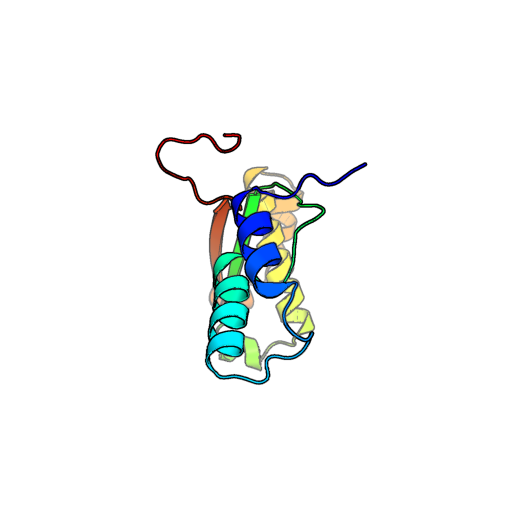 C CA . GLN A 1 98 ? 11.828 6.406 -24.359 1.00 88.75 98 GLN A CA 1
ATOM 784 C C . GLN A 1 98 ? 12.932 6.195 -23.310 1.00 88.75 98 GLN A C 1
ATOM 786 O O . GLN A 1 98 ? 13.931 5.533 -23.581 1.00 88.75 98 GLN A O 1
ATOM 791 N N . SER A 1 99 ? 12.772 6.756 -22.110 1.00 89.44 99 SER A N 1
ATOM 792 C CA . SER A 1 99 ? 13.733 6.615 -21.012 1.00 89.44 99 SER A CA 1
ATOM 793 C C . SER A 1 99 ? 13.594 5.302 -20.229 1.00 89.44 99 SER A C 1
ATOM 795 O O . SER A 1 99 ? 14.449 5.005 -19.384 1.00 89.44 99 SER A O 1
ATOM 797 N N . ILE A 1 100 ? 12.525 4.535 -20.474 1.00 91.44 100 ILE A N 1
ATOM 798 C CA . ILE A 1 100 ? 12.336 3.201 -19.904 1.00 91.44 100 ILE A CA 1
ATOM 799 C C . ILE A 1 100 ? 13.174 2.217 -20.716 1.00 91.44 100 ILE A C 1
ATOM 801 O O 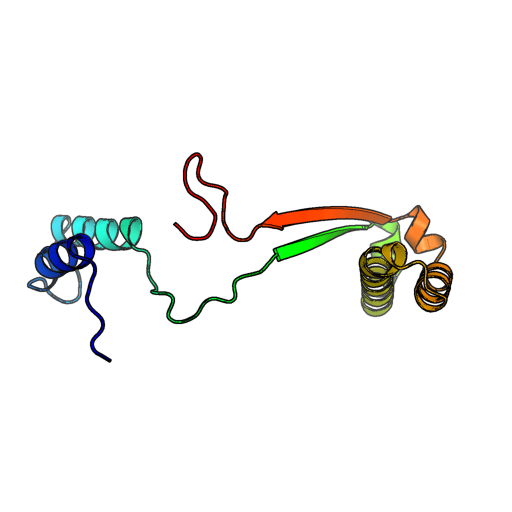. ILE A 1 100 ? 13.000 2.099 -21.929 1.00 91.44 100 ILE A O 1
ATOM 805 N N . THR A 1 101 ? 14.082 1.502 -20.054 1.00 92.62 101 THR A N 1
ATOM 806 C CA . THR A 1 101 ? 15.005 0.607 -20.756 1.00 92.62 101 THR A CA 1
ATOM 807 C C . THR A 1 101 ? 14.283 -0.606 -21.326 1.00 92.62 101 THR A C 1
ATOM 809 O O . THR A 1 101 ? 13.356 -1.159 -20.734 1.00 92.62 101 THR A O 1
ATOM 812 N N . GLU A 1 102 ? 14.763 -1.076 -22.474 1.00 91.75 102 GLU A N 1
ATOM 813 C CA . GLU A 1 102 ? 14.221 -2.267 -23.127 1.00 91.75 102 GLU A CA 1
ATOM 814 C C . GLU A 1 102 ? 14.369 -3.526 -22.254 1.00 91.75 102 GLU A C 1
ATOM 816 O O . GLU A 1 102 ? 13.484 -4.381 -22.231 1.00 91.75 102 GLU A O 1
ATOM 821 N N . SER A 1 103 ? 15.465 -3.613 -21.488 1.00 91.00 103 SER A N 1
ATOM 822 C CA . SER A 1 103 ? 15.679 -4.685 -20.509 1.00 91.00 103 SER A CA 1
ATOM 823 C C . SER A 1 103 ? 14.574 -4.686 -19.453 1.00 91.00 103 SER A C 1
ATOM 825 O O . SER A 1 103 ? 13.945 -5.719 -19.230 1.00 91.00 103 SER A O 1
ATOM 827 N N . PHE A 1 104 ? 14.262 -3.520 -18.875 1.00 93.94 104 PHE A N 1
ATOM 828 C CA . PHE A 1 104 ? 13.180 -3.388 -17.904 1.00 93.94 104 PHE A CA 1
ATOM 829 C C . PHE A 1 104 ? 11.826 -3.745 -18.525 1.00 93.94 104 PHE A C 1
ATOM 831 O O . PHE A 1 104 ? 11.089 -4.538 -17.950 1.00 93.94 104 PHE A O 1
ATOM 838 N N . ARG A 1 105 ? 11.509 -3.251 -19.731 1.00 92.00 105 ARG A N 1
ATOM 839 C CA . ARG A 1 105 ? 10.237 -3.564 -20.419 1.00 92.00 105 ARG A CA 1
ATOM 840 C C . ARG A 1 105 ? 10.015 -5.058 -20.627 1.00 92.00 105 ARG A C 1
ATOM 842 O O . ARG A 1 105 ? 8.906 -5.540 -20.448 1.00 92.00 105 ARG A O 1
ATOM 849 N N . LYS A 1 106 ? 11.061 -5.791 -21.011 1.00 94.19 106 LYS A N 1
ATOM 850 C CA . LYS A 1 106 ? 10.977 -7.234 -21.289 1.00 94.19 106 LYS A CA 1
ATOM 851 C C . LYS A 1 106 ? 10.932 -8.100 -20.038 1.00 94.19 106 LYS A C 1
ATOM 853 O O . LYS A 1 106 ? 10.527 -9.255 -20.113 1.00 94.19 106 LYS A O 1
ATOM 858 N N . THR A 1 107 ? 11.394 -7.570 -18.912 1.00 95.19 107 THR A N 1
ATOM 859 C CA . THR A 1 107 ? 11.588 -8.329 -17.671 1.00 95.19 107 THR A CA 1
ATOM 860 C C . THR A 1 107 ? 10.701 -7.852 -16.528 1.00 95.19 107 THR A C 1
ATOM 862 O O . THR A 1 107 ? 10.821 -8.360 -15.412 1.00 95.19 107 THR A O 1
ATOM 865 N N . SER A 1 108 ? 9.807 -6.903 -16.799 1.00 94.25 108 SER A N 1
ATOM 866 C CA . SER A 1 108 ? 8.832 -6.394 -15.847 1.00 94.25 108 SER A CA 1
ATOM 867 C C . SER A 1 108 ? 7.416 -6.511 -16.392 1.00 94.25 108 SER A C 1
ATOM 869 O O . SER A 1 108 ? 7.180 -6.478 -17.598 1.00 94.25 108 SER A O 1
ATOM 871 N N . GLN A 1 109 ? 6.464 -6.638 -15.478 1.00 93.88 109 GLN A N 1
ATOM 872 C CA . GLN A 1 109 ? 5.046 -6.547 -15.774 1.00 93.88 109 GLN A CA 1
ATOM 873 C C . GLN A 1 109 ? 4.406 -5.636 -14.738 1.00 93.88 109 GLN A C 1
ATOM 875 O O . GLN A 1 109 ? 4.539 -5.870 -13.537 1.00 93.88 109 GLN A O 1
ATOM 880 N N . SER A 1 110 ? 3.694 -4.614 -15.202 1.00 91.44 110 SER A N 1
ATOM 881 C CA . SER A 1 110 ? 3.001 -3.681 -14.321 1.00 91.44 110 SER A CA 1
ATOM 882 C C . SER A 1 110 ? 1.494 -3.766 -14.501 1.00 91.44 110 SER A C 1
ATOM 884 O O . SER A 1 110 ? 1.001 -3.958 -15.612 1.00 91.44 110 SER A O 1
ATOM 886 N N . PHE A 1 111 ? 0.760 -3.596 -13.407 1.00 88.50 111 PHE A N 1
ATOM 887 C CA . PHE A 1 111 ? -0.693 -3.485 -13.413 1.00 88.50 111 PHE A CA 1
ATOM 888 C C . PHE A 1 111 ? -1.140 -2.387 -12.452 1.00 88.50 111 PHE A C 1
ATOM 890 O O . PHE A 1 111 ? -0.486 -2.115 -11.442 1.00 88.50 111 PHE A O 1
ATOM 897 N N . VAL A 1 112 ? -2.252 -1.741 -12.798 1.00 85.06 112 VAL A N 1
ATOM 898 C CA . VAL A 1 112 ? -2.816 -0.626 -12.039 1.00 85.06 112 VAL A CA 1
ATOM 899 C C . VAL A 1 112 ? -4.127 -1.075 -11.418 1.00 85.06 112 VAL A C 1
ATOM 901 O O . VAL A 1 112 ? -5.016 -1.563 -12.112 1.00 85.06 112 VAL A O 1
ATOM 904 N N . GLU A 1 113 ? -4.240 -0.902 -10.110 1.00 85.88 113 GLU A N 1
ATOM 905 C CA . GLU A 1 113 ? -5.456 -1.151 -9.356 1.00 85.88 113 GLU A CA 1
ATOM 906 C C . GLU A 1 113 ? -6.006 0.176 -8.832 1.00 85.88 113 GLU A C 1
ATOM 908 O O . GLU A 1 113 ? -5.364 0.867 -8.039 1.00 85.88 113 GLU A O 1
ATOM 913 N N . TYR A 1 114 ? -7.214 0.526 -9.268 1.00 78.75 114 TYR A N 1
ATOM 914 C CA . TYR A 1 114 ? -7.937 1.687 -8.764 1.00 78.75 114 TYR A CA 1
ATOM 915 C C . TYR A 1 114 ? -8.849 1.244 -7.627 1.00 78.75 114 TYR A C 1
ATOM 917 O O . TYR A 1 114 ? -9.757 0.440 -7.842 1.00 78.75 114 TYR A O 1
ATOM 925 N N . ARG A 1 115 ? -8.622 1.770 -6.422 1.00 71.94 115 ARG A N 1
ATOM 926 C CA . ARG A 1 115 ? -9.513 1.540 -5.282 1.00 71.94 115 ARG A CA 1
ATOM 927 C C . ARG A 1 115 ? -10.071 2.878 -4.796 1.00 71.94 115 ARG A C 1
ATOM 929 O O . ARG A 1 115 ? -9.282 3.738 -4.391 1.00 71.94 115 ARG A O 1
ATOM 936 N N . PRO A 1 116 ? -11.402 3.084 -4.802 1.00 64.94 116 PRO A N 1
ATOM 937 C CA . PRO A 1 116 ? -11.970 4.151 -3.993 1.00 64.94 116 PRO A CA 1
ATOM 938 C C . PRO A 1 116 ? -11.638 3.857 -2.522 1.00 64.94 116 PRO A C 1
ATOM 940 O O . PRO A 1 116 ? -11.732 2.714 -2.076 1.00 64.94 116 PRO A O 1
ATOM 943 N N . LEU A 1 117 ? -11.206 4.877 -1.775 1.00 57.59 117 LEU A N 1
ATOM 944 C CA . LEU A 1 117 ? -10.860 4.741 -0.351 1.00 57.59 117 LEU A CA 1
ATOM 945 C C . LEU A 1 117 ? -12.074 4.373 0.515 1.00 57.59 117 LEU A C 1
ATOM 947 O O . LEU A 1 117 ? -11.906 3.842 1.610 1.00 57.59 117 LEU A O 1
ATOM 951 N N . VAL A 1 118 ? -13.284 4.634 0.018 1.00 60.00 118 VAL A N 1
ATOM 952 C CA . VAL A 1 118 ? -14.540 4.284 0.677 1.00 60.00 118 VAL A CA 1
ATOM 953 C C . VAL A 1 118 ? -15.145 3.082 -0.058 1.00 60.00 118 VAL A C 1
ATOM 955 O O . VAL A 1 118 ? -15.455 3.200 -1.247 1.00 60.00 118 VAL A O 1
ATOM 958 N N . PRO A 1 119 ? -15.310 1.918 0.602 1.00 55.84 119 PRO A N 1
ATOM 959 C CA . PRO A 1 119 ? -16.075 0.815 0.038 1.00 55.84 119 PRO A CA 1
ATOM 960 C C . PRO A 1 119 ? -17.482 1.312 -0.295 1.00 55.84 119 PRO A C 1
ATOM 962 O O . PRO A 1 119 ? -18.154 1.870 0.572 1.00 55.84 119 PRO A O 1
ATOM 965 N N . GLN A 1 120 ? -17.940 1.122 -1.533 1.00 52.19 120 GLN A N 1
ATOM 966 C CA . GLN A 1 120 ? -19.322 1.451 -1.873 1.00 52.19 120 GLN A CA 1
ATOM 967 C C . GLN A 1 120 ? -20.258 0.549 -1.065 1.00 52.19 120 GLN A C 1
ATOM 969 O O . GLN A 1 120 ? -20.311 -0.662 -1.280 1.00 52.19 120 GLN A O 1
ATOM 974 N N . VAL A 1 121 ? -20.983 1.137 -0.115 1.00 56.47 121 VAL A N 1
ATOM 975 C CA . VAL A 1 121 ? -22.039 0.440 0.617 1.00 56.47 121 VAL A CA 1
ATOM 976 C C . VAL A 1 121 ? -23.298 0.473 -0.257 1.00 56.47 121 VAL A C 1
ATOM 978 O O . VAL A 1 121 ? -23.745 1.565 -0.618 1.00 56.47 121 VAL A O 1
ATOM 981 N N . PRO A 1 122 ? -23.895 -0.678 -0.622 1.00 47.28 122 PRO A N 1
ATOM 982 C CA . PRO A 1 122 ? -25.120 -0.691 -1.414 1.00 47.28 122 PRO A CA 1
ATOM 983 C C . PRO A 1 122 ? -26.217 0.139 -0.735 1.00 47.28 122 PRO A C 1
ATOM 985 O O . PRO A 1 122 ? -26.576 -0.121 0.411 1.00 47.28 122 PRO A O 1
ATOM 988 N N . GLY A 1 123 ? -26.754 1.137 -1.440 1.00 55.41 123 GLY A N 1
ATOM 989 C CA . GLY A 1 123 ? -27.858 1.970 -0.947 1.00 55.41 123 GLY A CA 1
ATOM 990 C C . GLY A 1 123 ? -27.464 3.236 -0.177 1.00 55.41 123 GLY A C 1
ATOM 991 O O . GLY A 1 123 ? -28.363 3.950 0.259 1.00 55.41 123 GLY A O 1
ATOM 992 N N . LYS A 1 124 ? -26.171 3.560 -0.047 1.00 47.78 124 LYS A N 1
ATOM 993 C CA . LYS A 1 124 ? -25.707 4.868 0.441 1.00 47.78 124 LYS A CA 1
ATOM 994 C C . LYS A 1 124 ? -24.740 5.489 -0.558 1.00 47.78 124 LYS A C 1
ATOM 996 O O . LYS A 1 124 ? -23.849 4.809 -1.061 1.00 47.78 124 LYS A O 1
ATOM 1001 N N . THR A 1 125 ? -24.924 6.768 -0.879 1.00 47.81 125 THR A N 1
ATOM 1002 C CA . THR A 1 125 ? -23.906 7.495 -1.649 1.00 47.81 125 THR A CA 1
ATOM 1003 C C . THR A 1 125 ? -22.680 7.744 -0.774 1.00 47.81 125 THR A C 1
ATOM 1005 O O . THR A 1 125 ? -22.768 7.696 0.449 1.00 47.81 125 THR A O 1
ATOM 1008 N N . GLU A 1 126 ? -21.533 8.032 -1.395 1.00 47.00 126 GLU A N 1
ATOM 1009 C CA . GLU A 1 126 ? -20.223 8.254 -0.742 1.00 47.00 126 GLU A CA 1
ATOM 1010 C C . GLU A 1 126 ? -20.216 9.366 0.337 1.00 47.00 126 GLU A C 1
ATOM 1012 O O . GLU A 1 126 ? -19.199 9.598 0.984 1.00 47.00 126 GLU A O 1
ATOM 1017 N N . TRP A 1 127 ? -21.354 10.038 0.538 1.00 45.56 127 TRP A N 1
ATOM 1018 C CA . TRP A 1 127 ? -21.564 11.193 1.406 1.00 45.56 127 TRP A CA 1
ATOM 1019 C C . TRP A 1 127 ? -22.790 11.041 2.340 1.00 45.56 127 TRP A C 1
ATOM 1021 O O . TRP A 1 127 ? -23.303 12.051 2.823 1.00 45.56 127 TRP A O 1
ATOM 1031 N N . GLN A 1 128 ? -23.287 9.813 2.570 1.00 37.97 128 GLN A N 1
ATOM 1032 C CA . GLN A 1 128 ? -24.470 9.484 3.400 1.00 37.97 128 GLN A CA 1
ATOM 1033 C C . GLN A 1 128 ? -24.201 8.450 4.507 1.00 37.97 128 GLN A C 1
ATOM 1035 O O . GLN A 1 128 ? -23.295 7.609 4.346 1.00 37.97 128 GLN A O 1
#

pLDDT: mean 82.34, std 12.84, range [37.97, 95.94]

Sequence (128 aa):
MDVILDPMFNESMMAIINEPHTPRTEAQQILYNMLLDTFGTHYVTHVIVGAIAHIFTLLSDAYAKSSSFQETMSQVSRMGHYFFLSSYSTDYSHRIEQSITESFRKTSQSFVEYRPLVPQVPGKTEWQ

Radius of gyration: 24.83 Å; Cα contacts (8 Å, |Δi|>4): 88; chains: 1; bounding box: 49×35×63 Å

Foldseek 3Di:
DDDDDDPVLVVLCVVLVPPPPDDPDPVSVVSVVVSCVVPNDDDDPDDDFDKDKDKDKDFAPVCVVVDDPVRVVLLSVLVVVLVVCVVVVDPVSVVSVVVRDPNSVVGMDMDMDIDRPDDDDPPDDPVD

InterPro domains:
  IPR020863 Membrane attack complex component/perforin domain, conserved site [PS00279] (32-43)
  IPR020864 Membrane attack complex component/perforin (MACPF) domain [PF01823] (4-90)

Organism: NCBI:txid392030

Nearest PDB structures (foldseek):
  5elt-assembly1_B  TM=4.158E-01  e=9.297E+00  Homo sapiens
  6cst-assembly1_A  TM=2.305E-01  e=6.224E+00  Homo sapiens
  4u7c-assembly1_A  TM=1.956E-01  e=5.092E+00  Homo sapiens